Protein AF-A0A645I4J4-F1 (afdb_monomer_lite)

Structure (mmCIF, N/CA/C/O backbone):
data_AF-A0A645I4J4-F1
#
_entry.id   AF-A0A645I4J4-F1
#
loop_
_atom_site.group_PDB
_atom_site.id
_atom_site.type_symbol
_atom_site.label_atom_id
_atom_site.label_alt_id
_atom_site.label_comp_id
_atom_site.label_asym_id
_atom_site.label_entity_id
_atom_site.label_seq_id
_atom_site.pdbx_PDB_ins_code
_atom_site.Cartn_x
_atom_site.Cartn_y
_atom_site.Cartn_z
_atom_site.occupancy
_atom_site.B_iso_or_equiv
_atom_site.auth_seq_id
_atom_site.auth_comp_id
_atom_site.auth_asym_id
_atom_site.auth_atom_id
_atom_site.pdbx_PDB_model_num
ATOM 1 N N . MET A 1 1 ? 12.168 4.247 -12.664 1.00 84.25 1 MET A N 1
ATOM 2 C CA . MET A 1 1 ? 11.549 4.207 -11.326 1.00 84.25 1 MET A CA 1
ATOM 3 C C . MET A 1 1 ? 10.299 5.056 -11.368 1.00 84.25 1 MET A C 1
ATOM 5 O O . MET A 1 1 ? 10.380 6.200 -11.801 1.00 84.25 1 MET A O 1
ATOM 9 N N . LYS A 1 2 ? 9.169 4.480 -10.979 1.00 90.44 2 LYS A N 1
ATOM 10 C CA . LYS A 1 2 ? 7.883 5.168 -10.870 1.00 90.44 2 LYS A CA 1
ATOM 11 C C . LYS A 1 2 ? 7.520 5.298 -9.399 1.00 90.44 2 LYS A C 1
ATOM 13 O O . LYS A 1 2 ? 7.982 4.507 -8.577 1.00 90.44 2 LYS A O 1
ATOM 18 N N . ARG A 1 3 ? 6.710 6.294 -9.066 1.00 93.25 3 ARG A N 1
ATOM 19 C CA . ARG A 1 3 ? 6.241 6.519 -7.703 1.00 93.25 3 ARG A CA 1
ATOM 20 C C . ARG A 1 3 ? 4.723 6.440 -7.694 1.00 93.25 3 ARG A C 1
ATOM 22 O O . ARG A 1 3 ? 4.063 7.021 -8.550 1.00 93.25 3 ARG A O 1
ATOM 29 N N . TYR A 1 4 ? 4.179 5.706 -6.734 1.00 93.06 4 TYR A N 1
ATOM 30 C CA . TYR A 1 4 ? 2.744 5.516 -6.583 1.00 93.06 4 TYR A CA 1
ATOM 31 C C . TYR A 1 4 ? 2.301 5.918 -5.183 1.00 93.06 4 TYR A C 1
ATOM 33 O O . TYR A 1 4 ? 2.981 5.636 -4.201 1.00 93.06 4 TYR A O 1
ATOM 41 N N . LEU A 1 5 ? 1.152 6.574 -5.101 1.00 93.56 5 LEU A N 1
ATOM 42 C CA . LEU A 1 5 ? 0.434 6.848 -3.871 1.00 93.56 5 LEU A CA 1
ATOM 43 C C . LEU A 1 5 ? -0.702 5.834 -3.748 1.00 93.56 5 LEU A C 1
ATOM 45 O O . LEU A 1 5 ? -1.567 5.773 -4.624 1.00 93.56 5 LEU A O 1
ATOM 49 N N . VAL A 1 6 ? -0.685 5.052 -2.675 1.00 93.62 6 VAL A N 1
ATOM 50 C CA . VAL A 1 6 ? -1.718 4.066 -2.348 1.00 93.62 6 VAL A CA 1
ATOM 51 C C . VAL A 1 6 ? -2.492 4.568 -1.142 1.00 93.62 6 VAL A C 1
ATOM 53 O O . VAL A 1 6 ? -1.915 4.723 -0.067 1.00 93.62 6 VAL A O 1
ATOM 56 N N . ASP A 1 7 ? -3.782 4.833 -1.315 1.00 93.94 7 ASP A N 1
ATOM 57 C CA . ASP A 1 7 ? -4.667 5.222 -0.218 1.00 93.94 7 ASP A CA 1
ATOM 58 C C . ASP A 1 7 ? -5.113 3.979 0.563 1.00 93.94 7 ASP A C 1
ATOM 60 O O . ASP A 1 7 ? -5.803 3.109 0.036 1.00 93.94 7 ASP A O 1
ATOM 64 N N . VAL A 1 8 ? -4.704 3.904 1.829 1.00 94.38 8 VAL A N 1
ATOM 65 C CA . VAL A 1 8 ? -5.044 2.817 2.758 1.00 94.38 8 VAL A CA 1
ATOM 66 C C . VAL A 1 8 ? -5.957 3.298 3.884 1.00 94.38 8 VAL A C 1
ATOM 68 O O . VAL A 1 8 ? -6.166 2.581 4.857 1.00 94.38 8 VAL A O 1
ATOM 71 N N . SER A 1 9 ? -6.497 4.516 3.800 1.00 92.25 9 SER A N 1
ATOM 72 C CA . SER A 1 9 ? -7.304 5.124 4.862 1.00 92.25 9 SER A CA 1
ATOM 73 C C . SER A 1 9 ? -8.546 4.302 5.217 1.00 92.25 9 SER A C 1
ATOM 75 O O . SER A 1 9 ? -8.903 4.247 6.394 1.00 92.25 9 SER A O 1
ATOM 77 N N . GLY A 1 10 ? -9.132 3.618 4.227 1.00 90.50 10 GLY A N 1
ATOM 78 C CA . GLY A 1 10 ? -10.292 2.736 4.378 1.00 90.50 10 GLY A CA 1
ATOM 79 C C . GLY A 1 10 ? -10.002 1.353 4.972 1.00 90.50 10 GLY A C 1
ATOM 80 O O . GLY A 1 10 ? -10.946 0.617 5.237 1.00 90.50 10 GLY A O 1
ATOM 81 N N . LEU A 1 11 ? -8.733 0.995 5.1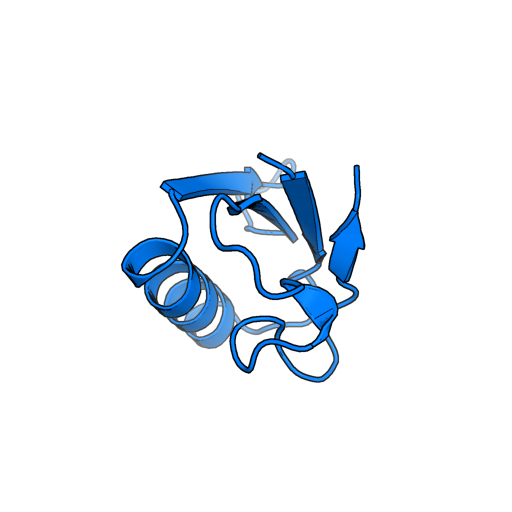89 1.00 91.38 11 LEU A N 1
ATOM 82 C CA . LEU A 1 11 ? -8.340 -0.279 5.796 1.00 91.38 11 LEU A CA 1
ATOM 83 C C . LEU A 1 11 ? -8.320 -0.194 7.334 1.00 91.38 11 LEU A C 1
ATOM 85 O O . LEU A 1 11 ? -8.054 0.865 7.919 1.00 91.38 11 LEU A O 1
ATOM 89 N N . SER A 1 12 ? -8.547 -1.326 8.003 1.00 92.44 12 SER A N 1
ATOM 90 C CA . SER A 1 12 ? -8.292 -1.468 9.443 1.00 92.44 12 SER A CA 1
ATOM 91 C C . SER A 1 12 ? -6.793 -1.365 9.771 1.00 92.44 12 SER A C 1
ATOM 93 O O . SER A 1 12 ? -5.943 -1.379 8.881 1.00 92.44 12 SER A O 1
ATOM 95 N N . ALA A 1 13 ? -6.440 -1.235 11.054 1.00 89.50 13 ALA A N 1
ATOM 96 C CA . ALA A 1 13 ? -5.038 -1.140 11.477 1.00 89.50 13 ALA A CA 1
ATOM 97 C C . ALA A 1 13 ? -4.215 -2.381 11.074 1.00 89.50 13 ALA A C 1
ATOM 99 O O . ALA A 1 13 ? -3.116 -2.236 10.539 1.00 89.50 13 ALA A O 1
ATOM 100 N N . ASP A 1 14 ? -4.784 -3.576 11.240 1.00 92.25 14 ASP A N 1
ATOM 101 C CA . ASP A 1 14 ? -4.118 -4.834 10.893 1.00 92.25 14 ASP A CA 1
ATOM 102 C C . ASP A 1 14 ? -3.953 -4.979 9.371 1.00 92.25 14 ASP A C 1
ATOM 104 O O . ASP A 1 14 ? -2.892 -5.361 8.877 1.00 92.25 14 ASP A O 1
ATOM 108 N N . GLU A 1 15 ? -4.977 -4.603 8.595 1.00 92.75 15 GLU A N 1
ATOM 109 C CA . GLU A 1 15 ? -4.917 -4.618 7.127 1.00 92.75 15 GLU A CA 1
ATOM 110 C C . GLU A 1 15 ? -3.919 -3.594 6.577 1.00 92.75 15 GLU A C 1
ATOM 112 O O . GLU A 1 15 ? -3.240 -3.858 5.582 1.00 92.75 15 GLU A O 1
ATOM 117 N N . LYS A 1 16 ? -3.804 -2.435 7.230 1.00 92.81 16 LYS A N 1
ATOM 118 C CA . LYS A 1 16 ? -2.811 -1.400 6.927 1.00 92.81 16 LYS A CA 1
ATOM 119 C C . LYS A 1 16 ? -1.394 -1.942 7.073 1.00 92.81 16 LYS A C 1
ATOM 121 O O . LYS A 1 16 ? -0.592 -1.802 6.149 1.00 92.81 16 LYS A O 1
ATOM 126 N N . GLU A 1 17 ? -1.092 -2.579 8.201 1.00 92.25 17 GLU A N 1
ATOM 127 C CA . GLU A 1 17 ? 0.230 -3.153 8.462 1.00 92.25 17 GLU A CA 1
ATOM 128 C C . GLU A 1 17 ? 0.539 -4.325 7.521 1.00 92.25 17 GLU A C 1
ATOM 130 O O . GLU A 1 17 ? 1.620 -4.378 6.928 1.00 92.25 17 GLU A O 1
ATOM 135 N N . ALA A 1 18 ? -0.434 -5.213 7.293 1.00 92.44 18 ALA A N 1
ATOM 136 C CA . ALA A 1 18 ? -0.303 -6.313 6.340 1.00 92.44 18 ALA A CA 1
ATOM 137 C C . ALA A 1 18 ? -0.048 -5.809 4.909 1.00 92.44 18 ALA A C 1
ATOM 139 O O . ALA A 1 18 ? 0.813 -6.341 4.205 1.00 92.44 18 ALA A O 1
ATOM 140 N N . THR A 1 19 ? -0.754 -4.754 4.493 1.00 91.81 19 THR A N 1
ATOM 141 C CA . THR A 1 19 ? -0.573 -4.110 3.185 1.00 91.81 19 THR A CA 1
ATOM 142 C C . THR A 1 19 ? 0.810 -3.487 3.064 1.00 91.81 19 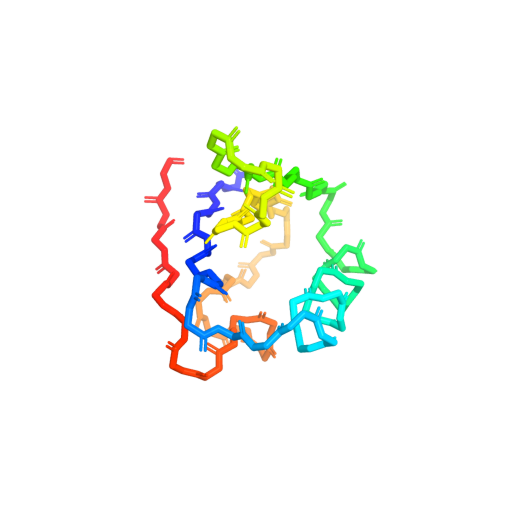THR A C 1
ATOM 144 O O . THR A 1 19 ? 1.497 -3.722 2.071 1.00 91.81 19 THR A O 1
ATOM 147 N N . TYR A 1 20 ? 1.250 -2.740 4.080 1.00 93.19 20 TYR A N 1
ATOM 148 C CA . TYR A 1 20 ? 2.592 -2.164 4.109 1.00 93.19 20 TYR A CA 1
ATOM 149 C C . TYR A 1 20 ? 3.663 -3.244 3.963 1.00 93.19 20 TYR A C 1
ATOM 151 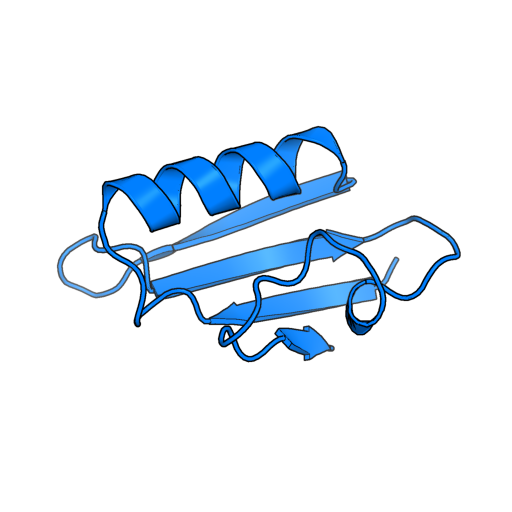O O . TYR A 1 20 ? 4.495 -3.148 3.064 1.00 93.19 20 TYR A O 1
ATOM 159 N N . LYS A 1 21 ? 3.609 -4.294 4.791 1.00 93.75 21 LYS A N 1
ATOM 160 C CA . LYS A 1 21 ? 4.586 -5.387 4.762 1.00 93.75 21 LYS A CA 1
ATOM 161 C C . LYS A 1 21 ? 4.625 -6.056 3.391 1.00 93.75 21 LYS A C 1
ATOM 163 O O . LYS A 1 21 ? 5.689 -6.186 2.797 1.00 93.75 21 LYS A O 1
ATOM 168 N N . LYS A 1 22 ? 3.448 -6.390 2.854 1.00 91.94 22 LYS A N 1
ATOM 169 C CA . LYS A 1 22 ? 3.316 -7.020 1.540 1.00 91.94 22 LYS A CA 1
ATOM 170 C C . LYS A 1 22 ? 3.902 -6.158 0.426 1.00 91.94 22 LYS A C 1
ATOM 172 O O . LYS A 1 22 ? 4.511 -6.710 -0.471 1.00 91.94 22 LYS A O 1
ATOM 177 N N . ILE A 1 23 ? 3.722 -4.838 0.439 1.00 91.75 23 ILE A N 1
ATOM 178 C CA . ILE A 1 23 ? 4.294 -3.972 -0.603 1.00 91.75 23 ILE A CA 1
ATOM 179 C C . ILE A 1 23 ? 5.800 -3.784 -0.381 1.00 91.75 23 ILE A C 1
ATOM 181 O O . ILE A 1 23 ? 6.564 -3.808 -1.341 1.00 91.75 23 ILE A O 1
ATOM 185 N N . ASN A 1 24 ? 6.234 -3.623 0.869 1.00 92.44 24 ASN A N 1
ATOM 186 C CA . ASN A 1 24 ? 7.630 -3.381 1.226 1.00 92.44 24 ASN A CA 1
ATOM 187 C C . ASN A 1 24 ? 8.558 -4.554 0.885 1.00 92.44 24 ASN A C 1
ATOM 189 O O . ASN A 1 24 ? 9.721 -4.326 0.580 1.00 92.44 24 ASN A O 1
ATOM 193 N N . ASP A 1 25 ? 8.049 -5.786 0.891 1.00 91.38 25 ASP A N 1
ATOM 194 C CA . ASP A 1 25 ? 8.831 -6.972 0.525 1.00 91.38 25 ASP A CA 1
ATOM 195 C C . ASP A 1 25 ? 9.187 -7.033 -0.978 1.00 91.38 25 ASP A C 1
ATOM 197 O O . ASP A 1 25 ? 10.087 -7.778 -1.360 1.00 91.38 25 ASP A O 1
ATOM 201 N N . PHE A 1 26 ? 8.507 -6.257 -1.833 1.00 88.19 26 PHE A N 1
ATOM 202 C CA . PHE A 1 26 ? 8.696 -6.283 -3.294 1.00 88.19 26 PHE A CA 1
ATOM 203 C C . PHE A 1 26 ? 9.095 -4.929 -3.886 1.00 88.19 26 PHE A C 1
ATOM 205 O O . PHE A 1 26 ? 9.830 -4.871 -4.868 1.00 88.19 26 PHE A O 1
ATOM 212 N N . ALA A 1 27 ? 8.593 -3.828 -3.329 1.00 90.56 27 ALA A N 1
ATOM 213 C CA . ALA A 1 27 ? 8.934 -2.497 -3.799 1.00 90.56 27 ALA A CA 1
ATOM 214 C C . ALA A 1 27 ? 10.389 -2.152 -3.461 1.00 90.56 27 ALA A C 1
ATOM 216 O O . ALA A 1 27 ? 10.945 -2.610 -2.467 1.00 90.56 27 ALA A O 1
ATOM 217 N N . PHE A 1 28 ? 10.989 -1.260 -4.249 1.00 91.81 28 PHE A N 1
ATOM 218 C CA . PHE A 1 28 ? 12.328 -0.750 -3.953 1.00 91.81 28 PHE A CA 1
ATOM 219 C C . PHE A 1 28 ? 12.362 0.015 -2.623 1.00 91.81 28 PHE A C 1
ATOM 221 O O . PHE A 1 28 ? 13.332 -0.057 -1.873 1.00 91.81 28 PHE A O 1
ATOM 228 N N . MET A 1 29 ? 11.298 0.772 -2.342 1.00 92.75 29 MET A N 1
ATOM 229 C CA . MET A 1 29 ? 11.115 1.489 -1.085 1.00 92.75 29 MET A CA 1
ATOM 230 C C . MET A 1 29 ? 9.634 1.787 -0.865 1.00 92.75 29 MET A C 1
ATOM 232 O O . MET A 1 29 ? 8.907 2.101 -1.811 1.00 92.75 29 MET A O 1
ATOM 236 N N . VAL A 1 30 ? 9.208 1.770 0.396 1.00 94.12 30 VAL A N 1
ATOM 237 C CA . VAL A 1 30 ? 7.881 2.227 0.811 1.00 94.12 30 VAL A CA 1
ATOM 238 C C . VAL A 1 30 ? 8.024 3.248 1.932 1.00 94.12 30 VAL A C 1
ATOM 240 O O . VAL A 1 30 ? 8.758 3.027 2.890 1.00 94.12 30 VAL A O 1
ATOM 243 N N . ALA A 1 31 ? 7.318 4.371 1.823 1.00 94.50 31 ALA A N 1
ATOM 244 C CA . ALA A 1 31 ? 7.214 5.358 2.892 1.00 94.50 31 ALA A CA 1
ATOM 245 C C . ALA A 1 31 ? 5.761 5.498 3.355 1.00 94.50 31 ALA A C 1
ATOM 247 O O . ALA A 1 31 ? 4.851 5.641 2.538 1.00 94.50 31 ALA A O 1
ATOM 248 N N . CYS A 1 32 ? 5.544 5.491 4.668 1.00 94.62 32 CYS A N 1
ATOM 249 C CA . CYS A 1 32 ? 4.217 5.636 5.257 1.00 94.62 32 CYS A CA 1
ATOM 250 C C . CYS A 1 32 ? 3.864 7.111 5.463 1.00 94.62 32 CYS A C 1
ATOM 252 O O . CYS A 1 32 ? 4.608 7.858 6.103 1.00 94.62 32 CYS A O 1
ATOM 254 N N . ILE A 1 33 ? 2.690 7.515 4.985 1.00 94.81 33 ILE A N 1
ATOM 255 C CA . ILE A 1 33 ? 2.085 8.808 5.294 1.00 94.81 33 ILE A CA 1
ATOM 256 C C . ILE A 1 33 ? 1.085 8.607 6.424 1.00 94.81 33 ILE A C 1
ATOM 258 O O . ILE A 1 33 ? 0.146 7.810 6.326 1.00 94.81 33 ILE A O 1
ATOM 262 N N . HIS A 1 34 ? 1.290 9.367 7.492 1.00 93.50 34 HIS A N 1
ATOM 263 C CA . HIS A 1 34 ? 0.415 9.388 8.651 1.00 93.50 34 HIS A CA 1
ATOM 264 C C . HIS A 1 34 ? -0.350 10.707 8.707 1.00 93.50 34 HIS A C 1
ATOM 266 O O . HIS A 1 34 ? 0.166 11.753 8.309 1.00 93.50 34 HIS A O 1
ATOM 272 N N . ASP A 1 35 ? -1.579 10.660 9.211 1.00 91.88 35 ASP A N 1
ATOM 273 C CA . ASP A 1 35 ? -2.340 11.864 9.521 1.00 91.88 35 ASP A CA 1
ATOM 274 C C . ASP A 1 35 ? -1.837 12.540 10.814 1.00 91.88 35 ASP A C 1
ATOM 276 O O . ASP A 1 35 ? -0.904 12.087 11.485 1.00 91.88 35 ASP A O 1
ATOM 280 N N . LYS A 1 36 ? -2.508 13.626 11.210 1.00 93.12 36 LYS A N 1
ATOM 281 C CA . LYS A 1 36 ? -2.234 14.354 12.461 1.00 93.12 36 LYS A CA 1
ATOM 282 C C . LYS A 1 36 ? -2.351 13.494 13.731 1.00 93.12 36 LYS A C 1
ATOM 284 O O . LYS A 1 36 ? -1.781 13.857 14.755 1.00 93.12 36 LYS A O 1
ATOM 289 N N . ASN A 1 37 ? -3.078 12.379 13.670 1.00 93.56 37 ASN A N 1
ATOM 290 C CA . ASN A 1 37 ? -3.286 11.444 14.772 1.00 93.56 37 ASN A CA 1
ATOM 291 C C . ASN A 1 37 ? -2.298 10.267 14.730 1.00 93.56 37 ASN A C 1
ATOM 293 O O . ASN A 1 37 ? -2.447 9.325 15.505 1.00 93.56 37 ASN A O 1
ATOM 297 N N . LYS A 1 38 ? -1.290 10.315 13.847 1.00 89.31 38 LYS A N 1
ATOM 298 C CA . LYS A 1 38 ? -0.334 9.227 13.594 1.00 89.31 38 LYS A CA 1
ATOM 299 C C . LYS A 1 38 ? -0.987 7.956 13.039 1.00 89.31 38 LYS A C 1
ATOM 301 O O . LYS A 1 38 ? -0.412 6.877 13.143 1.00 89.31 38 LYS A O 1
ATOM 306 N N . VAL A 1 39 ? -2.162 8.068 12.425 1.00 91.44 39 VAL A N 1
ATOM 307 C CA . VAL A 1 39 ? -2.825 6.953 11.746 1.00 91.44 39 VAL A CA 1
ATOM 308 C C . VAL A 1 39 ? -2.338 6.904 10.307 1.00 91.44 39 VAL A C 1
ATOM 310 O O . VAL A 1 39 ? -2.369 7.910 9.598 1.00 91.44 39 VAL A O 1
ATOM 313 N N . MET A 1 40 ? -1.896 5.730 9.856 1.00 93.88 40 MET A N 1
ATOM 314 C CA . MET A 1 40 ? -1.486 5.547 8.468 1.00 93.88 40 MET A CA 1
ATOM 315 C C . MET A 1 40 ? -2.683 5.742 7.531 1.00 93.88 40 MET A C 1
ATOM 317 O O . MET A 1 40 ? -3.739 5.125 7.708 1.00 93.88 40 MET A O 1
ATOM 321 N N . THR A 1 41 ? -2.512 6.623 6.550 1.00 94.44 41 THR A N 1
ATOM 322 C CA . THR A 1 41 ? -3.539 6.982 5.561 1.00 94.44 41 THR A CA 1
ATOM 323 C C . THR A 1 41 ? -3.094 6.665 4.146 1.00 94.44 41 THR A C 1
ATOM 325 O O . THR A 1 41 ? -3.929 6.343 3.305 1.00 94.44 41 THR A O 1
ATOM 328 N N . SER A 1 42 ? -1.792 6.706 3.863 1.00 95.00 42 SER A N 1
ATOM 329 C CA . SER A 1 42 ? -1.286 6.361 2.537 1.00 95.00 42 SER A CA 1
ATOM 330 C C . SER A 1 42 ? 0.113 5.763 2.576 1.00 95.00 42 SER A C 1
ATOM 332 O O . SER A 1 42 ? 0.865 5.963 3.528 1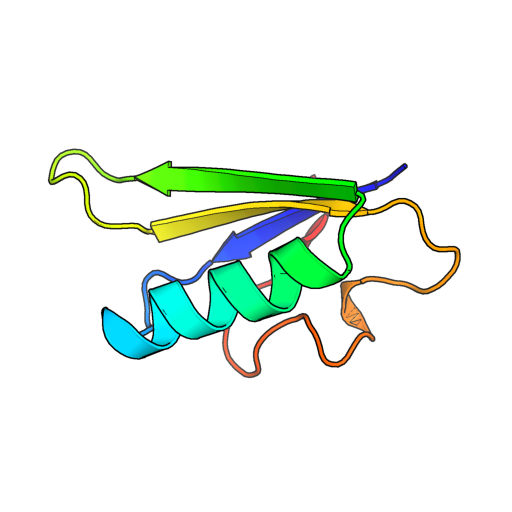.00 95.00 42 SER A O 1
ATOM 334 N N . LEU A 1 43 ? 0.468 5.066 1.502 1.00 94.88 43 LEU A N 1
ATOM 335 C CA . LEU A 1 43 ? 1.810 4.563 1.238 1.00 94.88 43 LEU A CA 1
ATOM 336 C C . LEU A 1 43 ? 2.356 5.218 -0.029 1.00 94.88 43 LEU A C 1
ATOM 338 O O . LEU A 1 43 ? 1.668 5.278 -1.048 1.00 94.88 43 LEU A O 1
ATOM 342 N N . VAL A 1 44 ? 3.599 5.688 0.029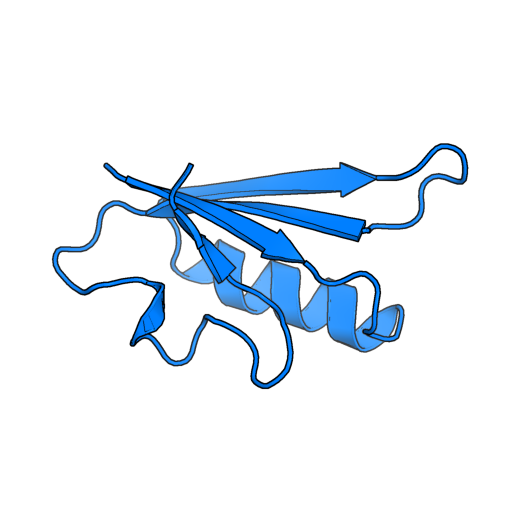 1.00 95.19 44 VAL A N 1
ATOM 343 C CA . VAL A 1 44 ? 4.366 6.093 -1.150 1.00 95.19 44 VAL A CA 1
ATOM 344 C C . VAL A 1 44 ? 5.247 4.925 -1.547 1.00 95.19 44 VAL A C 1
ATOM 346 O O . VAL A 1 44 ? 6.165 4.564 -0.815 1.00 95.19 44 VAL A O 1
ATOM 349 N N . VAL A 1 45 ? 4.962 4.341 -2.702 1.00 94.31 45 VAL A N 1
ATOM 350 C CA . VAL A 1 45 ? 5.635 3.155 -3.224 1.00 94.31 45 VAL A CA 1
ATOM 351 C C . VAL A 1 45 ? 6.576 3.578 -4.339 1.00 94.31 45 VAL A C 1
ATOM 353 O O . VAL A 1 45 ? 6.141 4.123 -5.355 1.00 94.31 45 VAL A O 1
ATOM 356 N N . TYR A 1 46 ? 7.866 3.324 -4.157 1.00 92.94 46 TYR A N 1
ATOM 357 C CA . TYR A 1 46 ? 8.877 3.480 -5.194 1.00 92.94 46 TYR A CA 1
ATOM 358 C C . TYR A 1 46 ? 9.034 2.147 -5.915 1.00 92.94 46 TYR A C 1
ATOM 360 O O . TYR A 1 46 ? 9.486 1.156 -5.342 1.00 92.94 46 TYR A O 1
ATOM 368 N N . TRP A 1 47 ? 8.627 2.129 -7.177 1.00 92.25 47 TRP A N 1
ATOM 369 C CA . TRP A 1 47 ? 8.550 0.930 -7.994 1.00 92.25 47 TRP A CA 1
ATOM 370 C C . TRP A 1 47 ? 9.623 0.956 -9.079 1.00 92.25 47 TRP A C 1
ATOM 372 O O . TRP A 1 47 ? 9.773 1.943 -9.816 1.00 92.25 47 TRP A O 1
ATOM 382 N N . THR A 1 48 ? 10.393 -0.120 -9.173 1.00 88.06 48 THR A N 1
ATOM 383 C CA . THR A 1 48 ? 11.504 -0.248 -10.126 1.00 88.06 48 THR A CA 1
ATOM 384 C C . THR A 1 48 ? 11.319 -1.378 -11.124 1.00 88.06 48 THR A C 1
ATOM 386 O O . THR A 1 48 ? 12.038 -1.384 -12.121 1.00 88.06 48 THR A O 1
ATOM 389 N N . ASP A 1 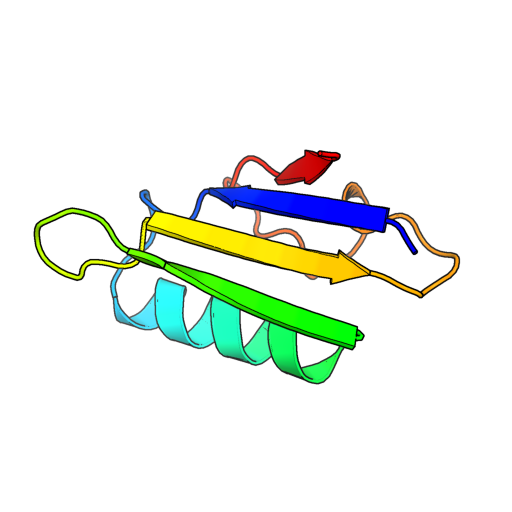49 ? 10.365 -2.281 -10.893 1.00 83.31 49 ASP A N 1
ATOM 390 C CA . ASP A 1 49 ? 10.058 -3.356 -11.832 1.00 83.31 49 ASP A CA 1
ATOM 391 C C . ASP A 1 49 ? 9.466 -2.828 -13.143 1.00 83.31 49 ASP A C 1
ATOM 393 O O . ASP A 1 49 ? 8.913 -1.724 -13.214 1.00 83.31 49 ASP A O 1
ATOM 397 N N . GLN A 1 50 ? 9.629 -3.631 -14.199 1.00 77.25 50 GLN A N 1
ATOM 398 C CA . GLN A 1 50 ? 9.121 -3.318 -15.537 1.00 77.25 50 GLN A CA 1
ATOM 399 C C . GLN A 1 50 ? 7.591 -3.408 -15.611 1.00 77.25 50 GLN A C 1
ATOM 401 O O . GLN A 1 50 ? 6.981 -2.695 -16.411 1.00 77.25 50 GLN A O 1
ATOM 406 N N . ASP A 1 51 ? 6.985 -4.232 -14.755 1.00 81.62 51 ASP A N 1
ATOM 407 C CA . ASP A 1 51 ? 5.537 -4.380 -14.656 1.00 81.62 51 ASP A CA 1
ATOM 408 C C . ASP A 1 51 ? 4.884 -3.135 -14.047 1.00 81.62 51 ASP A C 1
ATOM 410 O O . ASP A 1 51 ? 5.451 -2.460 -13.182 1.00 81.62 51 ASP A O 1
ATOM 414 N N . ASP A 1 52 ? 3.659 -2.822 -14.476 1.00 80.50 52 ASP A N 1
ATOM 415 C CA . ASP A 1 52 ? 2.913 -1.708 -13.896 1.00 80.50 52 ASP A CA 1
ATOM 416 C C . ASP A 1 52 ? 2.378 -2.087 -12.511 1.00 80.50 52 ASP A C 1
ATOM 418 O O . ASP A 1 52 ? 1.584 -3.022 -12.361 1.00 80.50 52 ASP A O 1
ATOM 422 N N . PHE A 1 53 ? 2.759 -1.311 -11.494 1.00 84.25 53 PHE A N 1
ATOM 423 C CA . PHE A 1 53 ? 2.319 -1.506 -10.113 1.00 84.25 53 PHE A CA 1
ATOM 424 C C . PHE A 1 53 ? 0.788 -1.577 -9.992 1.00 84.25 53 PHE A C 1
ATOM 426 O O . PHE A 1 53 ? 0.271 -2.367 -9.204 1.00 84.25 53 PHE A O 1
ATOM 433 N N . LYS A 1 54 ? 0.044 -0.808 -10.801 1.00 82.81 54 LYS A N 1
ATOM 434 C CA . LYS A 1 54 ? -1.432 -0.808 -10.784 1.00 82.81 54 LYS A CA 1
ATOM 435 C C . LYS A 1 54 ? -2.049 -2.125 -11.250 1.00 82.81 54 LYS A C 1
ATOM 437 O O . LYS A 1 54 ? -3.145 -2.459 -10.818 1.00 82.81 54 LYS A O 1
ATOM 442 N N . SER A 1 55 ? -1.361 -2.851 -12.128 1.00 81.69 55 SER A N 1
ATOM 443 C CA . SER A 1 55 ? -1.760 -4.197 -12.553 1.00 81.69 55 SER A CA 1
ATOM 444 C C . SER A 1 55 ? -1.238 -5.298 -11.628 1.00 81.69 55 SER A C 1
ATOM 446 O O . SER A 1 55 ? -1.637 -6.453 -11.762 1.00 81.69 55 SER A O 1
ATOM 448 N N . SER A 1 56 ? -0.355 -4.955 -10.687 1.00 80.06 56 SER A N 1
ATOM 449 C CA . SER A 1 56 ? 0.232 -5.920 -9.764 1.00 80.06 56 SER A CA 1
ATOM 450 C C . SER A 1 56 ? -0.766 -6.339 -8.672 1.00 80.06 56 SER A C 1
ATOM 452 O O . SER A 1 56 ? -1.588 -5.529 -8.232 1.00 80.06 56 SER A O 1
ATOM 454 N N . PRO A 1 57 ? -0.643 -7.562 -8.122 1.00 79.00 57 PRO A N 1
ATOM 455 C CA . PRO A 1 57 ? -1.425 -8.011 -6.965 1.00 79.00 57 PRO A CA 1
ATOM 456 C C . PRO A 1 57 ? -1.058 -7.281 -5.655 1.00 79.00 57 PRO A C 1
ATOM 458 O O . PRO A 1 57 ? -1.567 -7.638 -4.585 1.00 79.00 57 PRO A O 1
ATOM 461 N N . LEU A 1 58 ? -0.128 -6.319 -5.713 1.00 82.25 58 LEU A N 1
ATOM 462 C CA . LEU A 1 58 ? 0.315 -5.494 -4.591 1.00 82.25 58 LEU A CA 1
ATOM 463 C C . LEU A 1 58 ? -0.490 -4.197 -4.466 1.00 82.25 58 LEU A C 1
ATOM 465 O O . LEU A 1 58 ? -0.517 -3.631 -3.376 1.00 82.25 58 LEU A O 1
ATOM 469 N N . CYS A 1 59 ? -1.169 -3.743 -5.527 1.00 80.94 59 CYS A N 1
ATOM 470 C CA . CYS A 1 59 ? -2.176 -2.692 -5.395 1.00 80.94 59 CYS A CA 1
ATOM 471 C C . CYS A 1 59 ? -3.422 -3.311 -4.727 1.00 80.94 59 CYS A C 1
ATOM 473 O O . CYS A 1 59 ? -4.030 -4.217 -5.307 1.00 80.94 59 CYS A O 1
ATOM 475 N N . PRO A 1 60 ? -3.785 -2.909 -3.492 1.00 78.38 60 PRO A N 1
ATOM 476 C CA . PRO A 1 60 ? -4.855 -3.573 -2.761 1.00 78.38 60 PRO A CA 1
ATOM 477 C C . PRO A 1 60 ? -6.206 -3.352 -3.455 1.00 78.38 60 PRO A C 1
ATOM 479 O O . PRO A 1 60 ? -6.500 -2.228 -3.876 1.00 78.38 60 PRO A O 1
ATOM 482 N N . PRO A 1 61 ? -7.061 -4.386 -3.555 1.00 70.06 61 PRO A N 1
ATOM 483 C CA . PRO A 1 61 ? -8.408 -4.206 -4.071 1.00 70.06 61 PRO A CA 1
ATOM 484 C C . PRO A 1 61 ? -9.150 -3.217 -3.165 1.00 70.06 61 PRO A C 1
ATOM 486 O O . PRO A 1 61 ? -9.140 -3.361 -1.946 1.00 70.06 61 PRO A O 1
ATOM 489 N N . ASN A 1 62 ? -9.783 -2.211 -3.771 1.00 79.06 62 ASN A N 1
ATOM 490 C CA . ASN A 1 62 ? -10.466 -1.092 -3.102 1.00 79.06 62 ASN A CA 1
ATOM 491 C C . ASN A 1 62 ? -9.564 -0.003 -2.492 1.00 79.06 62 ASN A C 1
ATOM 493 O O . ASN A 1 62 ? -10.084 0.915 -1.859 1.00 79.06 62 ASN A O 1
ATOM 497 N N . CYS A 1 63 ? -8.253 -0.033 -2.738 1.00 83.25 63 CYS A N 1
ATOM 498 C CA . CYS A 1 63 ? -7.351 1.074 -2.422 1.00 83.25 63 CYS A CA 1
ATOM 499 C C . CYS A 1 63 ? -6.989 1.840 -3.703 1.00 83.25 63 CYS A C 1
ATOM 501 O O . CYS A 1 63 ? -6.337 1.279 -4.587 1.00 83.25 63 CYS A O 1
ATOM 503 N N . PRO A 1 64 ? -7.379 3.119 -3.842 1.00 87.38 64 PRO A N 1
ATOM 504 C CA . PRO A 1 64 ? -6.930 3.947 -4.955 1.00 87.38 64 PRO A CA 1
ATOM 505 C C . PRO A 1 64 ? -5.396 3.996 -5.051 1.00 87.38 64 PRO A C 1
ATOM 507 O O . PRO A 1 64 ? -4.721 4.486 -4.145 1.00 87.38 64 PRO A O 1
ATOM 510 N N . CYS A 1 65 ? -4.852 3.520 -6.175 1.00 90.06 65 CYS A N 1
ATOM 511 C CA . CYS A 1 65 ? -3.429 3.594 -6.514 1.00 90.06 65 CYS A CA 1
ATOM 512 C C . CYS A 1 65 ? -3.220 4.629 -7.631 1.00 90.06 65 CYS A C 1
ATOM 514 O O . CYS A 1 65 ? -3.669 4.441 -8.767 1.00 90.06 65 CYS A O 1
ATOM 516 N N . LYS A 1 66 ? -2.508 5.723 -7.345 1.00 89.56 66 LYS A N 1
ATOM 517 C CA . LYS A 1 66 ? -2.224 6.794 -8.314 1.00 89.56 66 LYS A CA 1
ATOM 518 C C . LYS A 1 66 ? -0.722 6.943 -8.537 1.00 89.56 66 LYS A C 1
ATOM 520 O O . LYS A 1 66 ? 0.027 7.038 -7.580 1.00 89.56 66 LYS A O 1
ATOM 525 N N . GLU A 1 67 ? -0.292 7.005 -9.793 1.00 90.31 67 GLU A N 1
ATOM 526 C CA . GLU A 1 67 ? 1.095 7.353 -10.137 1.00 90.31 67 GLU A CA 1
ATOM 527 C C . GLU A 1 67 ? 1.317 8.862 -9.925 1.00 90.31 67 GLU A C 1
ATOM 529 O O . GLU A 1 67 ? 0.450 9.661 -10.298 1.00 90.31 67 GLU A O 1
ATOM 534 N N . VAL A 1 68 ? 2.424 9.240 -9.277 1.00 87.31 68 VAL A N 1
ATOM 535 C CA . VAL A 1 68 ? 2.700 10.601 -8.772 1.00 87.31 68 VAL A CA 1
ATOM 536 C C . VAL A 1 68 ? 4.135 11.047 -8.962 1.00 87.31 68 VAL A C 1
ATOM 538 O O . VAL A 1 68 ? 5.059 10.232 -8.782 1.00 87.31 68 VAL A O 1
#

Foldseek 3Di:
DWKKKWFCQPPDPVVVVVLQVLLCVQFPDKDFDADPVRHTGIIITHHDDPDDPVPDPSRDVPIDMDTD

pLDDT: mean 89.49, std 5.51, range [70.06, 95.19]

Organism: NCBI:txid1076179

Radius of gyration: 11.05 Å; chains: 1; bounding box: 23×22×30 Å

Sequence (68 aa):
MKRYLVDVSGLSADEKEATYKKINDFAFMVACIHDKNKVMTSLVVYWTDQDDFKSSPLCPPNCPCKEV

Secondary structure (DSSP, 8-state):
-EEEEEE-TTS-HHHHHHHHHHHHTTSSEEEEEE-TTS-EEEEEEEE-SSS-GGGSTTS-TTS-EEE-